Protein AF-A0A1J5FJH0-F1 (afdb_monomer_lite)

Radius of gyration: 13.28 Å; chains: 1; bounding box: 34×30×33 Å

Sequence (88 aa):
MDDGKLDYRPKDHYAFSLTINNFLLKEAKILSDMLLKNFGIISSIQNPLCRGKRYPMLYIGKNGRDKFLKIVKPYIIDCFSHKLPPIL

Organism: NCBI:txid1805236

Structure (mmCIF, N/CA/C/O backbone):
data_AF-A0A1J5FJH0-F1
#
_entry.id   AF-A0A1J5FJH0-F1
#
loop_
_atom_site.group_PDB
_atom_site.id
_atom_site.type_symbol
_atom_site.label_atom_id
_atom_site.label_alt_id
_atom_site.label_comp_id
_atom_site.label_asym_id
_atom_site.label_entity_id
_atom_site.label_seq_id
_atom_site.pdbx_PDB_ins_code
_atom_site.Cartn_x
_atom_site.Cartn_y
_atom_site.Cartn_z
_atom_site.occupancy
_atom_site.B_iso_or_equiv
_atom_site.auth_seq_id
_atom_site.auth_comp_id
_atom_site.auth_asym_id
_atom_site.auth_atom_id
_atom_site.pdbx_PDB_model_num
ATOM 1 N N . MET A 1 1 ? -8.911 -6.294 -3.902 1.00 92.62 1 MET A N 1
ATOM 2 C CA . MET A 1 1 ? -9.578 -7.536 -4.335 1.00 92.62 1 MET A CA 1
ATOM 3 C C . MET A 1 1 ? -8.647 -8.302 -5.248 1.00 92.62 1 MET A C 1
ATOM 5 O O . MET A 1 1 ? -8.166 -9.327 -4.794 1.00 92.62 1 MET A O 1
ATOM 9 N N . ASP A 1 2 ? -8.268 -7.742 -6.394 1.00 95.88 2 ASP A N 1
ATOM 10 C CA . ASP A 1 2 ? -7.407 -8.398 -7.393 1.00 95.88 2 ASP A CA 1
ATOM 11 C C . ASP A 1 2 ? -5.964 -8.595 -6.886 1.00 95.88 2 ASP A C 1
ATOM 13 O O . ASP A 1 2 ? -5.662 -9.591 -6.226 1.00 95.88 2 ASP A O 1
ATOM 17 N N . ASP A 1 3 ? -5.103 -7.588 -7.050 1.00 96.69 3 ASP A N 1
ATOM 18 C CA . ASP A 1 3 ? -3.657 -7.697 -6.779 1.00 96.69 3 ASP A CA 1
ATOM 19 C C . ASP A 1 3 ? -3.234 -7.273 -5.364 1.00 96.69 3 ASP A C 1
ATOM 21 O O . ASP A 1 3 ? -2.050 -7.246 -5.020 1.00 96.69 3 ASP A O 1
ATOM 25 N N . GLY A 1 4 ? -4.209 -6.911 -4.530 1.00 96.56 4 GLY A N 1
ATOM 26 C CA . GLY A 1 4 ? -3.984 -6.496 -3.148 1.00 96.56 4 GLY A CA 1
ATOM 27 C C . GLY A 1 4 ? -3.752 -7.680 -2.215 1.00 96.56 4 GLY A C 1
ATOM 28 O O . GLY A 1 4 ? -4.481 -8.677 -2.274 1.00 96.56 4 GLY A O 1
ATOM 29 N N . LYS A 1 5 ? -2.791 -7.538 -1.304 1.00 95.69 5 LYS A N 1
ATOM 30 C CA . LYS A 1 5 ? -2.496 -8.482 -0.227 1.00 95.69 5 LYS A CA 1
ATOM 31 C C . LYS A 1 5 ? -2.371 -7.754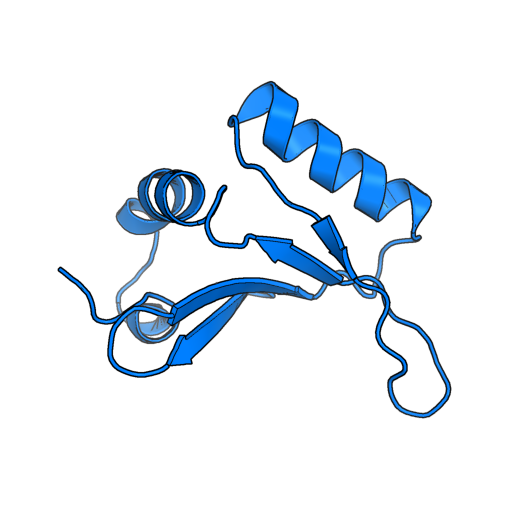 1.110 1.00 95.69 5 LYS A C 1
ATOM 33 O O . LYS A 1 5 ? -1.903 -6.621 1.177 1.00 95.69 5 LYS A O 1
ATOM 38 N N . LEU A 1 6 ? -2.774 -8.446 2.168 1.00 96.25 6 LEU A N 1
ATOM 39 C CA . LEU A 1 6 ? -2.557 -8.060 3.554 1.00 96.25 6 LEU A CA 1
ATOM 40 C C . LEU A 1 6 ? -1.325 -8.802 4.097 1.00 96.25 6 LEU A C 1
ATOM 42 O O . LEU A 1 6 ? -1.276 -10.032 4.045 1.00 96.25 6 LEU A O 1
ATOM 46 N N . ASP A 1 7 ? -0.342 -8.070 4.616 1.00 94.69 7 ASP A N 1
ATOM 47 C CA . ASP A 1 7 ? 0.602 -8.593 5.612 1.00 94.69 7 ASP A CA 1
ATOM 48 C C . ASP A 1 7 ? -0.014 -8.283 6.973 1.00 94.69 7 ASP A C 1
ATOM 50 O O . ASP A 1 7 ? -0.150 -7.115 7.322 1.00 94.69 7 ASP A O 1
ATOM 54 N N . TYR A 1 8 ? -0.451 -9.304 7.705 1.00 94.00 8 TYR A N 1
ATOM 55 C CA . TYR A 1 8 ? -0.989 -9.171 9.055 1.00 94.00 8 TYR A CA 1
ATOM 56 C C . TYR A 1 8 ? -0.218 -10.095 9.985 1.00 94.00 8 TYR A C 1
ATOM 58 O O . TYR A 1 8 ? 0.012 -11.262 9.665 1.00 94.00 8 TYR A O 1
ATOM 66 N N . ARG A 1 9 ? 0.151 -9.582 11.158 1.00 90.19 9 ARG A N 1
ATOM 67 C CA . ARG A 1 9 ? 0.734 -10.371 12.243 1.00 90.19 9 ARG A CA 1
ATOM 68 C C . ARG A 1 9 ? -0.032 -10.043 13.521 1.00 90.19 9 ARG A C 1
ATOM 70 O O . ARG A 1 9 ? -0.344 -8.868 13.731 1.00 90.19 9 ARG A O 1
ATOM 77 N N . PRO A 1 10 ? -0.314 -11.041 14.375 1.00 85.44 10 PRO A N 1
ATOM 78 C CA . PRO A 1 10 ? -1.021 -10.814 15.629 1.00 85.44 10 PRO A CA 1
ATOM 79 C C . PRO A 1 10 ? -0.405 -9.661 16.432 1.00 85.44 10 PRO A C 1
ATOM 81 O O . PRO A 1 10 ? 0.821 -9.510 16.442 1.00 85.44 10 PRO A O 1
ATOM 84 N N . LYS A 1 11 ? -1.258 -8.910 17.146 1.00 80.50 11 LYS A N 1
ATOM 85 C CA . LYS A 1 11 ? -0.963 -7.657 17.872 1.00 80.50 11 LYS A CA 1
ATOM 86 C C . LYS A 1 11 ? -1.089 -6.427 16.966 1.00 80.50 11 LYS A C 1
ATOM 88 O O . LYS A 1 11 ? -2.202 -6.100 16.573 1.00 80.50 11 LYS A O 1
ATOM 93 N N . ASP A 1 12 ? 0.015 -5.786 16.584 1.00 79.06 12 ASP A N 1
ATOM 94 C CA . ASP A 1 12 ? -0.037 -4.399 16.080 1.00 79.06 12 ASP A CA 1
ATOM 95 C C . ASP A 1 12 ? 0.455 -4.224 14.636 1.00 79.06 12 ASP A C 1
ATOM 97 O O . ASP A 1 12 ? 0.565 -3.101 14.109 1.00 79.06 12 ASP A O 1
ATOM 101 N N . HIS A 1 13 ? 0.780 -5.333 13.968 1.00 89.69 13 HIS A N 1
ATOM 102 C CA . HIS A 1 13 ? 1.347 -5.284 12.632 1.00 89.69 13 HIS A CA 1
ATOM 103 C C . HIS A 1 13 ? 0.312 -5.619 11.571 1.00 89.69 13 HIS A C 1
ATOM 105 O O . HIS A 1 13 ? -0.155 -6.750 11.455 1.00 89.69 13 HIS A O 1
ATOM 111 N N .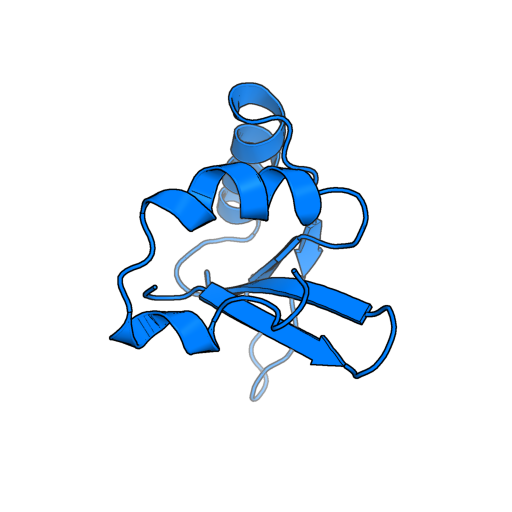 TYR A 1 14 ? 0.043 -4.632 10.726 1.00 95.19 14 TYR A N 1
ATOM 112 C CA . TYR A 1 14 ? -0.546 -4.881 9.429 1.00 95.19 14 TYR A CA 1
ATOM 113 C C . TYR A 1 14 ? -0.062 -3.866 8.395 1.00 95.19 14 TYR A C 1
ATOM 115 O O . TYR A 1 14 ? 0.260 -2.724 8.743 1.00 95.19 14 TYR A O 1
ATOM 123 N N . ALA A 1 15 ? 0.006 -4.288 7.143 1.00 96.94 15 ALA A N 1
ATOM 124 C CA . ALA A 1 15 ? 0.337 -3.470 5.989 1.00 96.94 15 ALA A CA 1
ATOM 125 C C . ALA A 1 15 ? -0.350 -4.037 4.747 1.00 96.94 15 ALA A C 1
ATOM 127 O O . ALA A 1 15 ? -0.690 -5.221 4.695 1.00 96.94 15 ALA A O 1
ATOM 128 N N . PHE A 1 16 ? -0.531 -3.198 3.733 1.00 97.75 16 PHE A N 1
ATOM 129 C CA . PHE A 1 16 ? -1.043 -3.645 2.443 1.00 97.75 16 PHE A CA 1
ATOM 130 C C . PHE A 1 16 ? 0.066 -3.626 1.406 1.00 97.75 16 PHE A C 1
ATOM 132 O O . PHE A 1 16 ? 0.928 -2.745 1.419 1.00 97.75 16 PHE A O 1
ATOM 139 N N . SER A 1 17 ? 0.021 -4.569 0.478 1.00 97.56 17 SER A N 1
ATOM 140 C CA . SER A 1 17 ? 0.818 -4.510 -0.738 1.00 97.56 17 SER A CA 1
ATOM 141 C C . SER A 1 17 ? -0.045 -4.731 -1.970 1.00 97.56 17 SER A C 1
ATOM 143 O O . SER A 1 17 ? -1.071 -5.407 -1.911 1.00 97.56 17 SER A O 1
ATOM 145 N N . LEU A 1 18 ? 0.361 -4.128 -3.084 1.00 97.81 18 LEU A N 1
ATOM 146 C CA . LEU A 1 18 ? -0.235 -4.339 -4.399 1.00 97.81 18 LEU A CA 1
ATOM 147 C C . LEU A 1 18 ? 0.855 -4.858 -5.330 1.00 97.81 18 LEU A C 1
ATOM 149 O O . LEU A 1 18 ? 1.904 -4.224 -5.497 1.00 97.81 18 LEU A O 1
ATOM 153 N N . THR A 1 19 ? 0.614 -6.026 -5.916 1.00 96.19 19 THR A N 1
ATOM 154 C CA . THR A 1 19 ? 1.475 -6.576 -6.960 1.00 96.19 19 THR A CA 1
ATOM 155 C C . THR A 1 19 ? 1.272 -5.769 -8.241 1.00 96.19 19 THR A C 1
ATOM 157 O O . THR A 1 19 ? 0.192 -5.781 -8.810 1.00 96.19 19 THR A O 1
ATOM 160 N N . ILE A 1 20 ? 2.309 -5.059 -8.689 1.00 96.69 20 ILE A N 1
ATOM 161 C CA . ILE A 1 20 ? 2.264 -4.178 -9.872 1.00 96.69 20 ILE A CA 1
ATOM 162 C C . ILE A 1 20 ? 3.389 -4.532 -10.851 1.00 96.69 20 ILE A C 1
ATOM 164 O O . ILE A 1 20 ? 4.094 -3.682 -11.389 1.00 96.69 20 ILE A O 1
ATOM 168 N N . ASN A 1 21 ? 3.578 -5.835 -11.060 1.00 93.44 21 ASN A N 1
ATOM 169 C CA . ASN A 1 21 ? 4.684 -6.405 -11.837 1.00 93.44 21 ASN A CA 1
ATOM 170 C C . ASN A 1 21 ? 4.631 -6.047 -13.332 1.00 93.44 21 ASN A C 1
ATOM 172 O O . ASN A 1 21 ? 5.615 -6.231 -14.043 1.00 93.44 21 ASN A O 1
ATOM 176 N N . ASN A 1 22 ? 3.474 -5.585 -13.802 1.00 94.94 22 ASN A N 1
ATOM 177 C CA . ASN A 1 22 ? 3.233 -5.082 -15.148 1.00 94.94 22 ASN A CA 1
ATOM 178 C C . ASN A 1 22 ? 3.671 -3.619 -15.335 1.00 94.94 22 ASN A C 1
ATOM 180 O O . ASN A 1 22 ? 3.657 -3.140 -16.465 1.00 94.94 22 ASN A O 1
ATOM 184 N N . PHE A 1 23 ? 4.066 -2.920 -14.267 1.00 96.19 23 PHE A N 1
ATOM 185 C CA . PHE A 1 23 ? 4.584 -1.558 -14.338 1.00 96.19 23 PHE A CA 1
ATOM 186 C C . PHE A 1 23 ? 6.106 -1.511 -14.342 1.00 96.19 23 PHE A C 1
ATOM 188 O O . PHE A 1 23 ? 6.802 -2.309 -13.713 1.00 96.19 23 PHE A O 1
ATOM 195 N N . LEU A 1 24 ? 6.629 -0.486 -15.005 1.00 96.19 24 LEU A N 1
ATOM 196 C CA . LEU A 1 24 ? 7.994 -0.022 -14.835 1.00 96.19 24 LEU A CA 1
ATOM 197 C C . LEU A 1 24 ? 8.135 0.696 -13.489 1.00 96.19 24 LEU A C 1
ATOM 199 O O . LEU A 1 24 ? 7.191 1.285 -12.963 1.00 96.19 24 LEU A O 1
ATOM 203 N N . LEU A 1 25 ? 9.357 0.754 -12.953 1.00 95.94 25 LEU A N 1
ATOM 204 C CA . LEU A 1 25 ? 9.618 1.435 -11.678 1.00 95.94 25 LEU A CA 1
ATOM 205 C C . LEU A 1 25 ? 9.199 2.920 -11.698 1.00 95.94 25 LEU A C 1
ATOM 207 O O . LEU A 1 25 ? 8.718 3.446 -10.695 1.00 95.94 25 LEU A O 1
ATOM 211 N N . LYS A 1 26 ? 9.340 3.587 -12.852 1.00 96.94 26 LYS A N 1
ATOM 212 C CA . LYS A 1 26 ? 8.884 4.972 -13.046 1.00 96.94 26 LYS A CA 1
ATOM 213 C C . LYS A 1 26 ? 7.358 5.104 -12.954 1.00 96.94 26 LYS A C 1
ATOM 215 O O . LYS A 1 26 ? 6.874 6.047 -12.345 1.00 96.94 26 LYS A O 1
ATOM 220 N N . GLU A 1 27 ? 6.611 4.146 -13.499 1.00 98.12 27 GLU A N 1
ATOM 221 C CA . GLU A 1 27 ? 5.141 4.130 -13.475 1.00 98.12 27 GLU A CA 1
ATOM 222 C C . GLU A 1 27 ? 4.634 3.811 -12.068 1.00 98.12 27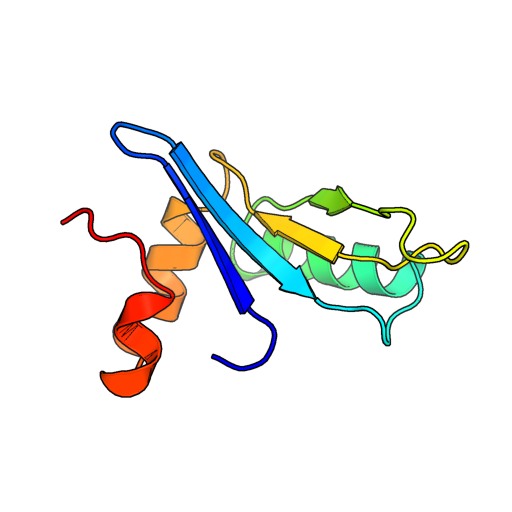 GLU A C 1
ATOM 224 O O . GLU A 1 27 ? 3.732 4.476 -11.564 1.00 98.12 27 GLU A O 1
ATOM 229 N N . ALA A 1 28 ? 5.296 2.874 -11.385 1.00 97.62 28 ALA A N 1
ATOM 230 C CA . ALA A 1 28 ? 5.049 2.575 -9.981 1.00 97.62 28 ALA A CA 1
ATOM 231 C C . ALA A 1 28 ? 5.214 3.825 -9.097 1.00 97.62 28 ALA A C 1
ATOM 233 O O . ALA A 1 28 ? 4.384 4.090 -8.228 1.00 97.62 28 ALA A O 1
ATOM 234 N N . LYS A 1 29 ? 6.247 4.641 -9.349 1.00 97.94 29 LYS A N 1
ATOM 235 C CA . LYS A 1 29 ? 6.444 5.906 -8.630 1.00 97.94 29 LYS A CA 1
ATOM 236 C C . LYS A 1 29 ? 5.311 6.904 -8.889 1.00 97.94 29 LYS A C 1
ATOM 238 O O . LYS A 1 29 ? 4.790 7.465 -7.932 1.00 97.94 29 LYS A O 1
ATOM 243 N N . ILE A 1 30 ? 4.877 7.057 -10.142 1.00 98.38 30 ILE A N 1
ATOM 244 C CA . ILE A 1 30 ? 3.725 7.909 -10.491 1.00 98.38 30 ILE A CA 1
ATOM 245 C C . ILE A 1 30 ? 2.463 7.446 -9.749 1.00 98.38 30 ILE A C 1
ATOM 247 O O . ILE A 1 30 ? 1.727 8.275 -9.217 1.00 98.38 30 ILE A O 1
ATOM 251 N N . LEU A 1 31 ? 2.231 6.132 -9.655 1.00 98.12 31 LEU A N 1
ATOM 252 C CA . LEU A 1 31 ? 1.115 5.576 -8.887 1.00 98.12 31 LEU A CA 1
ATOM 253 C C . LEU A 1 31 ? 1.211 5.941 -7.395 1.00 98.12 31 LEU A C 1
ATOM 255 O O . LEU A 1 31 ? 0.225 6.391 -6.815 1.00 98.12 31 LEU A O 1
ATOM 259 N N . SER A 1 32 ? 2.386 5.777 -6.783 1.00 98.31 32 SER A N 1
ATOM 260 C CA . SER A 1 32 ? 2.630 6.148 -5.380 1.00 98.31 32 SER A CA 1
ATOM 261 C C . SER A 1 32 ? 2.371 7.639 -5.128 1.00 98.31 32 SER A C 1
ATOM 263 O O . SER A 1 32 ? 1.699 7.997 -4.159 1.00 98.31 32 SER A O 1
ATOM 265 N N . ASP A 1 33 ? 2.855 8.509 -6.016 1.00 98.62 33 ASP A N 1
ATOM 266 C CA . ASP A 1 33 ? 2.670 9.959 -5.910 1.00 98.62 33 ASP A CA 1
ATOM 267 C C . ASP A 1 33 ? 1.192 10.351 -6.077 1.00 98.62 33 ASP A C 1
ATOM 269 O O . ASP A 1 33 ? 0.681 11.203 -5.347 1.00 98.62 33 ASP A O 1
ATOM 273 N N . MET A 1 34 ? 0.473 9.691 -6.991 1.00 98.31 34 MET A N 1
ATOM 274 C CA . MET A 1 34 ? -0.967 9.876 -7.191 1.00 98.31 34 MET A CA 1
ATOM 275 C C . MET A 1 34 ? -1.766 9.490 -5.939 1.00 98.31 34 MET A C 1
ATOM 277 O O . MET A 1 34 ? -2.647 10.242 -5.515 1.00 98.31 34 MET A O 1
ATOM 281 N N . LEU A 1 35 ? -1.425 8.364 -5.301 1.00 98.44 35 LEU A N 1
ATOM 282 C CA . LEU A 1 35 ? -2.065 7.920 -4.059 1.00 98.44 35 LEU A CA 1
ATOM 283 C C . LEU A 1 35 ? -1.884 8.928 -2.923 1.00 98.44 35 LEU A C 1
ATOM 285 O O . LEU A 1 35 ? -2.833 9.207 -2.182 1.00 98.44 35 LEU A O 1
ATOM 289 N N . LEU A 1 36 ? -0.698 9.525 -2.814 1.00 98.56 36 LEU A N 1
ATOM 290 C CA . LEU A 1 36 ? -0.450 10.589 -1.851 1.00 98.56 36 LEU A CA 1
ATOM 291 C C . LEU A 1 36 ? -1.239 11.856 -2.203 1.00 98.56 36 LEU A C 1
ATOM 293 O O . LEU A 1 36 ? -1.954 12.382 -1.355 1.00 98.56 36 LEU A O 1
ATOM 297 N N . LYS A 1 37 ? -1.149 12.341 -3.443 1.00 98.62 37 LYS A N 1
ATOM 298 C CA . LYS A 1 37 ? -1.752 13.618 -3.851 1.00 98.62 37 LYS A CA 1
ATOM 299 C C . LYS A 1 37 ? -3.280 13.607 -3.770 1.00 98.62 37 LYS A C 1
ATOM 301 O O . LYS A 1 37 ? -3.868 14.571 -3.291 1.00 98.62 37 LYS A O 1
ATOM 306 N N . ASN A 1 38 ? -3.914 12.530 -4.227 1.00 98.50 38 ASN A N 1
ATOM 307 C CA . ASN A 1 38 ? -5.368 12.487 -4.397 1.00 98.50 38 ASN A CA 1
ATOM 308 C C . ASN A 1 38 ? -6.090 11.874 -3.196 1.00 98.50 38 ASN A C 1
ATOM 310 O O . ASN A 1 38 ? -7.223 12.241 -2.900 1.00 98.50 38 ASN A O 1
ATOM 314 N N . PHE A 1 39 ? -5.436 10.952 -2.488 1.00 97.94 39 PHE A N 1
ATOM 315 C CA . PHE A 1 39 ? -6.055 10.214 -1.386 1.00 97.94 39 PHE A CA 1
ATOM 316 C C . PHE A 1 39 ? -5.318 10.407 -0.056 1.00 97.94 39 PHE A C 1
ATOM 318 O O . PHE A 1 39 ? -5.805 9.985 0.993 1.00 97.94 39 PHE A O 1
ATOM 325 N N . GLY A 1 40 ? -4.158 11.071 -0.047 1.00 98.25 40 GLY A N 1
ATOM 326 C CA . GLY A 1 40 ? -3.300 11.207 1.132 1.00 98.25 40 GLY A CA 1
ATOM 327 C C . GLY A 1 40 ? -2.767 9.873 1.651 1.00 98.25 40 GLY A C 1
ATOM 328 O O . GLY A 1 40 ? -2.482 9.771 2.842 1.00 98.25 40 GLY A O 1
ATOM 329 N N . ILE A 1 41 ? -2.699 8.841 0.807 1.00 98.62 41 ILE A N 1
ATOM 330 C CA . ILE A 1 41 ? -2.191 7.523 1.187 1.00 98.62 41 ILE A CA 1
ATOM 331 C C . ILE A 1 41 ? -0.674 7.524 1.008 1.00 98.62 41 IL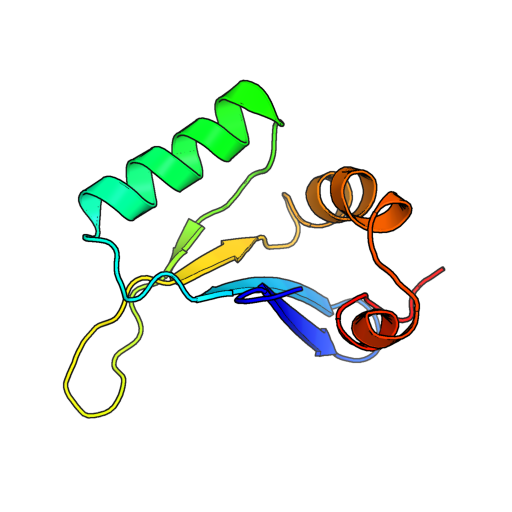E A C 1
ATOM 333 O O . ILE A 1 41 ? -0.165 7.555 -0.111 1.00 98.62 41 ILE A O 1
ATOM 337 N N . ILE A 1 42 ? 0.050 7.459 2.125 1.00 98.62 42 ILE A N 1
ATOM 338 C CA . ILE A 1 42 ? 1.506 7.308 2.115 1.00 98.62 42 ILE A CA 1
ATOM 339 C C . ILE A 1 42 ? 1.848 5.865 1.741 1.00 98.62 42 ILE A C 1
ATOM 341 O O . ILE A 1 42 ? 1.407 4.916 2.393 1.00 98.62 42 ILE A O 1
ATOM 345 N N . SER A 1 43 ? 2.662 5.707 0.704 1.00 98.44 43 SER A N 1
ATOM 346 C CA . SER A 1 43 ? 3.119 4.412 0.205 1.00 98.44 43 SER A CA 1
ATOM 347 C C . SER A 1 43 ? 4.592 4.473 -0.201 1.00 98.44 43 SER A C 1
ATOM 349 O O . SER A 1 43 ? 5.190 5.547 -0.259 1.00 98.44 43 SER A O 1
ATOM 351 N N . SER A 1 44 ? 5.203 3.311 -0.414 1.00 97.88 44 SER A N 1
ATOM 352 C CA . SER A 1 44 ? 6.565 3.180 -0.922 1.00 97.88 44 SER A CA 1
ATOM 353 C C . SER A 1 44 ? 6.637 2.116 -2.009 1.00 97.88 44 SER A C 1
ATOM 355 O O . SER A 1 44 ? 5.812 1.204 -2.068 1.00 97.88 44 SER A O 1
ATOM 357 N N . ILE A 1 45 ? 7.641 2.231 -2.878 1.00 98.06 45 ILE A N 1
ATOM 358 C CA . ILE A 1 45 ? 7.905 1.233 -3.912 1.00 98.06 45 ILE A CA 1
ATOM 359 C C . ILE A 1 45 ? 8.982 0.279 -3.419 1.00 98.06 45 ILE A C 1
ATOM 361 O O . ILE A 1 45 ? 10.109 0.678 -3.132 1.00 98.06 45 ILE A O 1
ATOM 365 N N . GLN A 1 46 ? 8.625 -0.995 -3.336 1.00 95.88 46 GLN A N 1
ATOM 366 C CA . GLN A 1 46 ? 9.556 -2.095 -3.152 1.00 95.88 46 GLN A CA 1
ATOM 367 C C . GLN A 1 46 ? 9.898 -2.698 -4.518 1.00 95.88 46 GLN A C 1
ATOM 369 O O . GLN A 1 46 ? 9.106 -2.634 -5.456 1.00 95.88 46 GLN A O 1
ATOM 374 N N . ASN A 1 47 ? 11.089 -3.285 -4.638 1.00 95.00 47 ASN A N 1
ATOM 375 C CA . ASN A 1 47 ? 11.523 -3.948 -5.869 1.00 95.00 47 ASN A CA 1
ATOM 376 C C . ASN A 1 47 ? 12.201 -5.299 -5.564 1.00 95.00 47 ASN A C 1
ATOM 378 O O . ASN A 1 47 ? 13.408 -5.458 -5.814 1.00 95.00 47 ASN A O 1
ATOM 382 N N . PRO A 1 48 ? 11.476 -6.239 -4.919 1.00 93.56 48 PRO A N 1
ATOM 383 C CA . PRO A 1 48 ? 12.020 -7.527 -4.506 1.00 93.56 48 PRO A CA 1
ATOM 384 C C . PRO A 1 48 ? 12.560 -8.335 -5.689 1.00 93.56 48 PRO A C 1
ATOM 386 O O . PRO A 1 48 ? 12.057 -8.257 -6.810 1.00 93.56 48 PRO A O 1
ATOM 389 N N . LEU A 1 49 ? 13.594 -9.132 -5.416 1.00 95.38 49 LEU A N 1
ATOM 390 C CA . LEU A 1 49 ? 14.136 -10.101 -6.361 1.00 95.38 49 LEU A CA 1
ATOM 391 C C . LEU A 1 49 ? 13.338 -11.406 -6.251 1.00 95.38 49 LEU A C 1
ATOM 393 O O . LEU A 1 49 ? 13.430 -12.108 -5.248 1.00 95.38 49 LEU A O 1
ATOM 397 N N . CYS A 1 50 ? 12.595 -11.753 -7.296 1.00 90.62 50 CYS A N 1
ATOM 398 C CA . CYS A 1 50 ? 11.851 -13.002 -7.403 1.00 90.62 50 CYS A CA 1
ATOM 399 C C . CYS A 1 50 ? 12.383 -13.801 -8.595 1.00 90.62 50 CYS A C 1
ATOM 401 O O . CYS A 1 50 ? 12.280 -13.361 -9.740 1.00 90.62 50 CYS A O 1
ATOM 403 N N . ARG A 1 51 ? 12.940 -14.994 -8.340 1.00 92.06 51 ARG A N 1
ATOM 404 C CA . ARG A 1 51 ? 13.456 -15.901 -9.389 1.00 92.06 51 ARG A CA 1
ATOM 405 C C . ARG A 1 51 ? 14.424 -15.202 -10.364 1.00 92.06 51 ARG A C 1
ATOM 407 O O . ARG A 1 51 ? 14.294 -15.325 -11.577 1.00 92.06 51 ARG A O 1
ATOM 414 N N . GLY A 1 52 ? 15.352 -14.405 -9.827 1.00 94.62 52 GLY A N 1
ATOM 415 C CA . GLY A 1 52 ? 16.358 -13.678 -10.614 1.00 94.62 52 GLY A CA 1
ATOM 416 C C . GLY A 1 52 ? 15.854 -12.421 -11.336 1.00 94.62 52 GLY A C 1
ATOM 417 O O . GLY A 1 52 ? 16.650 -11.732 -11.963 1.00 94.62 52 GLY A O 1
ATOM 418 N N . LYS A 1 53 ? 14.564 -12.078 -11.229 1.00 94.44 53 LYS A N 1
ATOM 419 C CA . LYS A 1 53 ? 13.981 -10.859 -11.809 1.00 94.44 53 LYS A CA 1
ATOM 420 C C . LYS A 1 53 ? 13.452 -9.944 -10.713 1.00 94.44 53 LYS A C 1
ATOM 422 O O . LYS A 1 53 ? 12.934 -10.414 -9.704 1.00 94.44 53 LYS A O 1
ATOM 427 N N . ARG A 1 54 ? 13.608 -8.633 -10.890 1.00 94.31 54 ARG A N 1
ATOM 428 C CA . ARG A 1 54 ? 13.066 -7.639 -9.959 1.00 94.31 54 ARG A CA 1
ATOM 429 C C . ARG A 1 54 ? 11.692 -7.187 -10.421 1.00 94.31 54 ARG A C 1
ATOM 431 O O . ARG A 1 54 ? 11.530 -6.873 -11.597 1.00 94.31 54 ARG A O 1
ATOM 438 N N . TYR A 1 55 ? 10.743 -7.160 -9.495 1.00 95.00 55 TYR A N 1
ATOM 439 C CA . TYR A 1 55 ? 9.375 -6.755 -9.784 1.00 95.00 55 TYR A CA 1
ATOM 440 C C . TYR A 1 55 ? 8.939 -5.626 -8.856 1.00 95.00 55 TYR A C 1
ATOM 442 O O . TYR A 1 55 ? 9.061 -5.780 -7.638 1.00 95.00 55 TYR A O 1
ATOM 450 N N . PRO A 1 56 ? 8.414 -4.515 -9.398 1.00 96.69 56 PRO A N 1
ATOM 451 C CA . PRO A 1 56 ? 7.854 -3.456 -8.580 1.00 96.69 56 PRO A CA 1
ATOM 452 C C . PRO A 1 56 ? 6.656 -3.944 -7.766 1.00 96.69 56 PRO A C 1
ATOM 454 O O . PRO A 1 56 ? 5.786 -4.670 -8.246 1.00 96.69 56 PRO A O 1
ATOM 457 N N . MET A 1 57 ? 6.600 -3.497 -6.520 1.00 96.81 57 MET A N 1
ATOM 458 C CA . MET A 1 57 ? 5.491 -3.731 -5.611 1.00 96.81 57 MET A CA 1
ATOM 459 C C . MET A 1 57 ? 5.213 -2.444 -4.851 1.00 96.81 57 MET A C 1
ATOM 461 O O . MET A 1 57 ? 6.130 -1.811 -4.328 1.00 96.81 57 MET A O 1
ATOM 465 N N . LEU A 1 58 ? 3.947 -2.058 -4.776 1.00 98.19 58 LEU A N 1
ATOM 466 C CA . LEU A 1 58 ? 3.532 -0.924 -3.965 1.00 98.19 58 LEU A CA 1
ATOM 467 C C . LEU A 1 58 ? 3.267 -1.417 -2.543 1.00 98.19 58 LEU A C 1
ATOM 469 O O . LEU A 1 58 ? 2.558 -2.403 -2.354 1.00 98.19 58 LEU A O 1
ATOM 473 N N . TYR A 1 59 ? 3.828 -0.736 -1.551 1.00 98.31 59 TYR A N 1
ATOM 474 C CA . TYR A 1 59 ? 3.704 -1.076 -0.138 1.00 98.31 59 TYR A CA 1
ATOM 475 C C . TYR A 1 59 ? 3.089 0.086 0.644 1.00 98.31 59 TYR A C 1
ATOM 477 O O . TYR A 1 59 ? 3.542 1.225 0.553 1.00 98.31 59 TYR A O 1
ATOM 485 N N . ILE A 1 60 ? 2.064 -0.202 1.441 1.00 98.50 60 ILE A N 1
ATOM 486 C CA . ILE A 1 60 ? 1.330 0.759 2.266 1.00 98.50 60 ILE A CA 1
ATOM 487 C C . ILE A 1 60 ? 1.509 0.346 3.727 1.00 98.50 60 ILE A C 1
ATOM 489 O O . ILE A 1 60 ? 0.815 -0.531 4.245 1.00 98.50 60 ILE A O 1
ATOM 493 N N . GLY A 1 61 ? 2.485 0.975 4.380 1.00 96.81 61 GLY A N 1
ATOM 494 C CA . GLY A 1 61 ? 2.842 0.703 5.771 1.00 96.81 61 GLY A CA 1
ATOM 495 C C . GLY A 1 61 ? 2.029 1.508 6.789 1.00 96.81 61 GLY A C 1
ATOM 496 O O . GLY A 1 61 ? 1.014 2.127 6.468 1.00 96.81 61 GLY A O 1
ATOM 497 N N . LYS A 1 62 ? 2.529 1.547 8.032 1.00 95.44 62 LYS A N 1
ATOM 498 C CA . LYS A 1 62 ? 1.893 2.197 9.196 1.00 95.44 62 LYS A CA 1
ATOM 499 C C . LYS A 1 62 ? 1.342 3.600 8.911 1.00 95.44 62 LYS A C 1
ATOM 501 O O . LYS A 1 62 ? 0.244 3.910 9.345 1.00 95.44 62 LYS A O 1
ATOM 506 N N . ASN A 1 63 ? 2.071 4.412 8.149 1.00 96.69 63 ASN A N 1
ATOM 507 C CA . ASN A 1 63 ? 1.711 5.812 7.905 1.00 96.69 63 ASN A CA 1
ATOM 508 C C . ASN A 1 63 ? 0.584 6.003 6.869 1.00 96.69 63 ASN A C 1
ATOM 510 O O . ASN A 1 63 ? 0.069 7.107 6.743 1.00 96.69 63 ASN A O 1
ATOM 514 N N . GLY A 1 64 ? 0.214 4.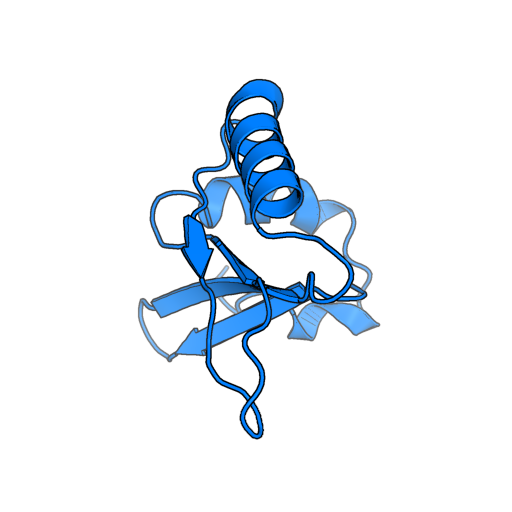967 6.108 1.00 97.31 64 GLY A N 1
ATOM 515 C CA . GLY A 1 64 ? -0.842 5.049 5.088 1.00 97.31 64 GLY A CA 1
ATOM 516 C C . GLY A 1 64 ? -1.964 4.022 5.245 1.00 97.31 64 GLY A C 1
ATOM 517 O O . GLY A 1 64 ? -3.048 4.222 4.693 1.00 97.31 64 GLY A O 1
ATOM 518 N N . ARG A 1 65 ? -1.732 2.940 6.000 1.00 95.75 65 ARG A N 1
ATOM 519 C CA . ARG A 1 65 ? -2.632 1.778 6.080 1.00 95.75 65 ARG A CA 1
ATOM 520 C C . ARG A 1 65 ? -4.030 2.123 6.589 1.00 95.75 65 ARG A C 1
ATOM 522 O O . ARG A 1 65 ? -4.997 1.642 6.011 1.00 95.75 65 ARG A O 1
ATOM 529 N N . ASP A 1 66 ? -4.144 2.997 7.590 1.00 95.81 66 ASP A N 1
ATOM 530 C CA . ASP A 1 66 ? -5.442 3.336 8.187 1.00 95.81 66 ASP A CA 1
ATOM 531 C C . ASP A 1 66 ? -6.300 4.138 7.195 1.00 95.81 66 ASP A C 1
ATOM 533 O O . ASP A 1 66 ? -7.498 3.897 7.040 1.00 95.81 66 ASP A O 1
ATOM 537 N N . LYS A 1 67 ? -5.671 5.058 6.448 1.00 97.75 67 LYS A N 1
ATOM 538 C CA . LYS A 1 67 ? -6.359 5.859 5.430 1.00 97.75 67 LYS A CA 1
ATOM 539 C C . LYS A 1 67 ? -6.762 5.020 4.222 1.00 97.75 67 LYS A C 1
ATOM 541 O O . LYS A 1 67 ? -7.883 5.157 3.740 1.00 97.75 67 LYS A O 1
ATOM 546 N N . PHE A 1 68 ? -5.882 4.123 3.777 1.00 97.81 68 PHE A N 1
ATOM 547 C CA . PHE A 1 68 ? -6.201 3.160 2.727 1.00 97.81 68 PHE A CA 1
ATOM 548 C C . PHE A 1 68 ? -7.375 2.264 3.137 1.00 97.81 68 PHE A C 1
ATOM 550 O O . PHE A 1 68 ? -8.357 2.176 2.403 1.00 97.81 68 PHE A O 1
ATOM 557 N N . LEU A 1 69 ? -7.320 1.676 4.339 1.00 96.69 69 LEU A N 1
ATOM 558 C CA . LEU A 1 69 ? -8.375 0.818 4.872 1.00 96.69 69 LEU A CA 1
ATOM 559 C C . LEU A 1 69 ? -9.721 1.548 4.924 1.00 96.69 69 LEU A C 1
ATOM 561 O O . LEU A 1 69 ? -10.716 1.008 4.453 1.00 96.69 69 LEU A O 1
ATOM 565 N N . LYS A 1 70 ? -9.752 2.789 5.428 1.00 97.19 70 LYS A N 1
ATOM 566 C CA . LYS A 1 70 ? -10.976 3.604 5.490 1.00 97.19 70 LYS A CA 1
ATOM 567 C C . LYS A 1 70 ? -11.625 3.807 4.117 1.00 97.19 70 LYS A C 1
ATOM 569 O O . LYS A 1 70 ? -12.849 3.821 4.031 1.00 97.19 70 LYS A O 1
ATOM 574 N N . ILE A 1 71 ? -10.821 3.973 3.065 1.00 97.56 71 ILE A N 1
ATOM 575 C CA . ILE A 1 71 ? -11.311 4.196 1.699 1.00 97.56 71 ILE A CA 1
ATOM 576 C C . IL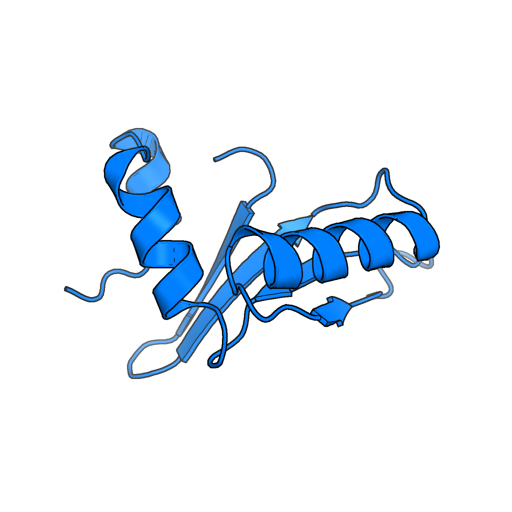E A 1 71 ? -11.842 2.900 1.089 1.00 97.56 71 ILE A C 1
ATOM 578 O O . ILE A 1 71 ? -12.912 2.915 0.494 1.00 97.56 71 ILE A O 1
ATOM 582 N N . VAL A 1 72 ? -11.114 1.788 1.221 1.00 96.88 72 VAL A N 1
ATOM 583 C CA . VAL A 1 72 ? -11.472 0.546 0.515 1.00 96.88 72 VAL A CA 1
ATOM 584 C C . VAL A 1 72 ? -12.514 -0.289 1.255 1.00 96.88 72 VAL A C 1
ATOM 586 O O . VAL A 1 72 ? -13.318 -0.943 0.599 1.00 96.88 72 VAL A O 1
ATOM 589 N N . LYS A 1 73 ? -12.533 -0.260 2.599 1.00 95.94 73 LYS A N 1
ATOM 590 C CA . LYS A 1 73 ? -13.379 -1.124 3.447 1.00 95.94 73 LYS A CA 1
ATOM 591 C C . LYS A 1 73 ? -14.864 -1.127 3.050 1.00 95.94 73 LYS A C 1
ATOM 593 O O . LYS A 1 73 ? -15.407 -2.223 2.979 1.00 95.94 73 LYS A O 1
ATOM 598 N N . PRO A 1 74 ? -15.518 0.013 2.742 1.00 96.50 74 PRO A N 1
ATOM 599 C CA . PRO A 1 74 ? -16.936 0.022 2.364 1.00 96.50 74 PRO A CA 1
ATOM 600 C C . PRO A 1 74 ? -17.255 -0.704 1.048 1.00 96.50 74 PRO A C 1
ATOM 602 O O . PRO A 1 74 ? -18.409 -1.030 0.805 1.00 96.50 74 PRO A O 1
ATOM 605 N N . TYR A 1 75 ? -16.251 -0.937 0.197 1.00 97.44 75 TYR A N 1
ATOM 606 C CA . TYR A 1 75 ? -16.415 -1.521 -1.138 1.00 97.44 75 TYR A CA 1
ATOM 607 C C . TYR A 1 75 ? -15.924 -2.973 -1.222 1.00 97.44 75 TYR A C 1
ATOM 609 O O . TYR A 1 75 ? -15.953 -3.575 -2.295 1.00 97.44 75 TYR A O 1
ATOM 617 N N . ILE A 1 76 ? -15.430 -3.540 -0.116 1.00 96.50 76 ILE A N 1
ATOM 618 C CA . ILE A 1 76 ? -15.011 -4.940 -0.063 1.00 96.50 76 ILE A CA 1
ATOM 619 C C . ILE A 1 76 ? -16.240 -5.818 0.150 1.00 96.50 76 ILE A C 1
ATOM 621 O O . ILE A 1 76 ? -16.929 -5.696 1.156 1.00 96.50 76 ILE A O 1
ATOM 625 N N . ILE A 1 77 ? -16.473 -6.731 -0.789 1.00 96.25 77 ILE A N 1
ATOM 626 C CA . ILE A 1 77 ? -17.489 -7.778 -0.658 1.00 96.25 77 ILE A CA 1
ATOM 627 C C . ILE A 1 77 ? -16.998 -8.912 0.253 1.00 96.25 77 ILE A C 1
ATOM 629 O O . ILE A 1 77 ? -15.793 -9.159 0.367 1.00 96.25 77 ILE A O 1
ATOM 633 N N . ASP A 1 78 ? -17.935 -9.642 0.857 1.00 95.44 78 ASP A N 1
ATOM 634 C CA . ASP A 1 78 ? -17.664 -10.602 1.936 1.00 95.44 78 ASP A CA 1
ATOM 635 C C . ASP A 1 78 ? -16.630 -11.677 1.582 1.00 95.44 78 ASP A C 1
ATOM 637 O O . ASP A 1 78 ? -15.787 -12.027 2.410 1.00 95.44 78 ASP A O 1
ATOM 641 N N . CYS A 1 79 ? -16.613 -12.164 0.340 1.00 96.38 79 CYS A N 1
ATOM 642 C CA . CYS A 1 79 ? -15.648 -13.180 -0.090 1.00 96.38 79 CYS A CA 1
ATOM 643 C C . CYS A 1 79 ? -14.191 -12.672 -0.108 1.00 96.38 79 CYS A C 1
ATOM 645 O O . CYS A 1 79 ? -13.259 -13.475 -0.052 1.00 96.38 79 CYS A O 1
ATOM 647 N N . PHE A 1 80 ? -13.972 -11.353 -0.100 1.00 96.50 80 PHE A N 1
ATOM 648 C CA . PHE A 1 80 ? -12.657 -10.717 0.019 1.00 96.50 80 PHE A CA 1
ATOM 649 C C . PHE A 1 80 ? -12.355 -10.179 1.425 1.00 96.50 80 PHE A C 1
ATOM 651 O O . PHE A 1 80 ? -11.304 -9.566 1.622 1.00 96.50 80 PHE A O 1
ATOM 658 N N . SER A 1 81 ? -13.214 -10.434 2.417 1.00 94.31 81 SER A N 1
ATOM 659 C CA . SER A 1 81 ? -13.018 -9.991 3.809 1.00 94.31 81 SER A CA 1
ATOM 660 C C . SER A 1 81 ? -11.691 -10.470 4.414 1.00 94.31 81 SER A C 1
ATOM 662 O O . SER A 1 81 ? -11.049 -9.729 5.151 1.00 94.31 81 SER A O 1
ATOM 664 N N . HIS A 1 82 ? -11.206 -11.649 4.012 1.00 93.69 82 HIS A N 1
ATOM 665 C CA . HIS A 1 82 ? -9.903 -12.199 4.410 1.00 93.69 82 HIS A CA 1
ATOM 666 C C . HIS A 1 82 ? -8.692 -11.345 3.975 1.00 93.69 82 HIS A C 1
ATOM 668 O O . HIS A 1 82 ? -7.575 -11.581 4.433 1.00 93.69 82 HIS A O 1
ATOM 674 N N . LYS A 1 83 ? -8.880 -10.366 3.076 1.00 95.25 83 LYS A N 1
ATOM 675 C CA . LYS A 1 83 ? -7.851 -9.388 2.683 1.00 95.25 83 LYS A CA 1
ATOM 676 C C . LYS A 1 83 ? -7.857 -8.125 3.555 1.00 95.25 83 LYS A C 1
ATOM 678 O O . LYS A 1 83 ? -7.080 -7.208 3.290 1.00 95.25 83 LYS A O 1
ATOM 683 N N . LEU A 1 84 ? -8.716 -8.058 4.570 1.00 95.06 84 LEU A N 1
ATOM 684 C CA . LEU A 1 84 ? -8.761 -6.988 5.563 1.00 95.06 84 LEU A CA 1
ATOM 685 C C . LEU A 1 84 ? -8.216 -7.484 6.910 1.00 95.06 84 LEU A C 1
ATOM 687 O O . LEU A 1 84 ? -8.348 -8.668 7.225 1.00 95.06 84 LEU A O 1
ATOM 691 N N . PRO A 1 85 ? -7.573 -6.612 7.708 1.00 92.81 85 PRO A N 1
ATOM 692 C CA . PRO A 1 85 ? -7.127 -6.994 9.039 1.00 92.81 85 PRO A CA 1
ATOM 693 C C . PRO A 1 85 ? -8.339 -7.353 9.917 1.00 92.81 85 PRO A C 1
ATOM 695 O O . PRO A 1 85 ? -9.345 -6.645 9.861 1.00 92.81 85 PRO A O 1
ATOM 698 N N . PRO A 1 86 ? -8.247 -8.385 10.776 1.00 87.25 86 PRO A N 1
ATOM 699 C CA . PRO A 1 86 ? -9.325 -8.788 11.687 1.00 87.25 86 PRO A CA 1
ATOM 700 C C . PRO A 1 86 ? -9.521 -7.815 12.867 1.00 87.25 86 PRO A C 1
ATOM 702 O O . PRO A 1 86 ? -10.145 -8.166 13.862 1.00 87.25 86 PRO A O 1
ATOM 705 N N . ILE A 1 87 ? -8.956 -6.608 12.783 1.00 71.44 87 ILE A N 1
ATOM 706 C CA . ILE A 1 87 ? -9.006 -5.598 13.836 1.00 71.44 87 ILE A CA 1
ATOM 707 C C . ILE A 1 87 ? -10.245 -4.721 13.586 1.00 71.44 87 ILE A C 1
ATOM 709 O O . ILE A 1 87 ? -10.306 -4.008 12.577 1.00 71.44 87 ILE A O 1
ATOM 713 N N . LEU A 1 88 ? -11.225 -4.812 14.489 1.00 54.47 88 LEU A N 1
ATOM 714 C CA . LEU A 1 88 ? -12.283 -3.819 14.707 1.00 54.47 88 LEU A CA 1
ATOM 715 C C . LEU A 1 88 ? -11.893 -2.951 15.902 1.00 54.47 88 LEU A C 1
ATOM 717 O O . LEU A 1 88 ? -11.539 -3.543 16.945 1.00 54.47 88 LEU A O 1
#

InterPro domains:
  IPR027434 Homing endonuclease [G3DSA:3.10.28.10] (1-87)
  IPR027434 Homing endonuclease [SSF55608] (1-85)

Foldseek 3Di:
DPQKAWDDDPDDDIKIKGFPQVDDPVVLVVVQVCCCPPQVAHWDWDFDQDPNHTGIMIIGGPRGRVSVCVVCVVVDDPVCCVRDDPDD

pLDDT: mean 94.92, std 6.09, range [54.47, 98.62]

Secondary structure (DSSP, 8-state):
--SEEEEEETTTEEEEEEE-TTS-HHHHHHHHHHHHHHH----EEE--EETTEE--EEEE-HHHHHHHHHHHGGG--GGGGGGS-S--